Protein AF-A0A183TXK8-F1 (afdb_monomer)

pLDDT: mean 75.06, std 20.05, range [31.62, 95.12]

Mean predicted aligned error: 9.94 Å

Solvent-accessible surface area (backbone atoms only — not comparable to full-atom values): 7209 Å² total; per-residue (Å²): 139,64,76,75,71,66,72,71,46,75,47,74,80,49,96,47,34,39,37,38,39,14,52,93,83,67,96,65,74,83,73,77,83,84,71,82,88,80,89,78,81,83,72,81,77,70,94,60,89,81,83,86,74,52,72,70,56,29,47,50,51,36,50,43,42,44,67,77,69,58,51,51,71,68,59,54,33,49,53,51,3,49,52,50,25,50,54,43,48,72,78,52,75,61,65,51,75,46,72,46,58,36,99,51,61,45,14,52,22,34,51,44,16,62,76,69,104

Organism: Toxocara canis (NCBI:txid6265)

Nearest PDB structures (foldseek):
  4cbt-assembly3_C  TM=5.157E-01  e=6.588E+00  Homo sapiens
  6fyz-assembly1_A  TM=5.112E-01  e=7.455E+00  Homo sapiens
  6fyz-assembly3_C  TM=5.071E-01  e=7.008E+00  Homo sapiens
  3znr-assembly3_C  TM=5.289E-01  e=9.544E+00  Homo sapiens
  4cby-assembly2_B  TM=5.071E-01  e=7.930E+00  Homo sapiens

Structure (mmCIF, N/CA/C/O backbone):
data_AF-A0A183TXK8-F1
#
_entry.id   AF-A0A183TXK8-F1
#
loop_
_atom_site.group_PDB
_atom_site.id
_atom_site.type_symbol
_atom_site.label_atom_id
_atom_site.label_alt_id
_atom_site.label_comp_id
_atom_site.label_asym_id
_atom_site.label_entity_id
_atom_site.label_seq_id
_atom_site.pdbx_PDB_ins_code
_atom_site.Cartn_x
_atom_site.Cartn_y
_atom_site.Cartn_z
_atom_site.occupancy
_atom_site.B_iso_or_equiv
_atom_site.auth_seq_id
_atom_site.auth_comp_id
_atom_site.auth_asym_id
_atom_site.auth_atom_id
_atom_site.pdbx_PDB_model_num
ATOM 1 N N . MET A 1 1 ? 3.850 -2.386 -13.648 1.00 47.69 1 MET A N 1
ATOM 2 C CA . MET A 1 1 ? 4.198 -2.713 -12.252 1.00 47.69 1 MET A CA 1
ATOM 3 C C . MET A 1 1 ? 4.595 -1.398 -11.601 1.00 47.69 1 MET A C 1
ATOM 5 O O . MET A 1 1 ? 5.704 -0.953 -11.838 1.00 47.69 1 MET A O 1
ATOM 9 N N . HIS A 1 2 ? 3.672 -0.711 -10.930 1.00 57.59 2 HIS A N 1
ATOM 10 C CA . HIS A 1 2 ? 3.946 0.587 -10.298 1.00 57.59 2 HIS A CA 1
ATOM 11 C C . HIS A 1 2 ? 3.569 0.459 -8.826 1.00 57.59 2 HIS A C 1
ATOM 13 O O . HIS A 1 2 ? 2.453 0.019 -8.540 1.00 57.59 2 HIS A O 1
ATOM 19 N N . VAL A 1 3 ? 4.515 0.721 -7.930 1.00 58.12 3 VAL A N 1
ATOM 20 C CA . VAL A 1 3 ? 4.402 0.503 -6.481 1.00 58.12 3 VAL A CA 1
ATOM 21 C C . VAL A 1 3 ? 4.208 1.842 -5.764 1.00 58.12 3 VAL A C 1
ATOM 23 O O . VAL A 1 3 ? 3.392 1.922 -4.854 1.00 58.12 3 VAL A O 1
ATOM 26 N N . LEU A 1 4 ? 4.824 2.936 -6.227 1.00 55.72 4 LEU A N 1
ATOM 27 C CA . LEU A 1 4 ? 4.772 4.234 -5.539 1.00 55.72 4 LEU A CA 1
ATOM 28 C C . LEU A 1 4 ? 3.548 5.123 -5.836 1.00 55.72 4 LEU A C 1
ATOM 30 O O . LEU A 1 4 ? 3.456 6.241 -5.332 1.00 55.72 4 LEU A O 1
ATOM 34 N N . GLY A 1 5 ? 2.582 4.676 -6.638 1.00 49.72 5 GLY A N 1
ATOM 35 C CA . GLY A 1 5 ? 1.607 5.593 -7.250 1.00 49.72 5 GLY A CA 1
ATOM 36 C C . GLY A 1 5 ? 0.197 5.654 -6.661 1.00 49.72 5 GLY A C 1
ATOM 37 O O . GLY A 1 5 ? -0.631 6.389 -7.203 1.00 49.72 5 GLY A O 1
ATOM 38 N N . ARG A 1 6 ? -0.164 4.853 -5.652 1.00 55.28 6 ARG A N 1
ATOM 39 C CA . ARG A 1 6 ? -1.582 4.695 -5.277 1.00 55.28 6 ARG A CA 1
ATOM 40 C C . ARG A 1 6 ? -1.772 4.601 -3.764 1.00 55.28 6 ARG A C 1
ATOM 42 O O . ARG A 1 6 ? -1.332 3.653 -3.130 1.00 55.28 6 ARG A O 1
ATOM 49 N N . VAL A 1 7 ? -2.468 5.595 -3.219 1.00 54.22 7 VAL A N 1
ATOM 50 C CA . VAL A 1 7 ? -2.754 5.778 -1.789 1.00 54.22 7 VAL A CA 1
ATOM 51 C C . VAL A 1 7 ? -3.620 4.636 -1.242 1.00 54.22 7 VAL A C 1
ATOM 53 O O . VAL A 1 7 ? -4.707 4.377 -1.758 1.00 54.22 7 VAL A O 1
ATOM 56 N N . LEU A 1 8 ? -3.165 3.995 -0.164 1.00 60.41 8 LEU A N 1
ATOM 57 C CA . LEU A 1 8 ? -4.032 3.241 0.743 1.00 60.41 8 LEU A CA 1
ATOM 58 C C . LEU A 1 8 ? -4.894 4.238 1.517 1.00 60.41 8 LEU A C 1
ATOM 60 O O . LEU A 1 8 ? -4.371 5.100 2.223 1.00 60.41 8 LEU A O 1
ATOM 64 N N . THR A 1 9 ? -6.213 4.158 1.366 1.00 65.69 9 THR A N 1
ATOM 65 C CA . THR A 1 9 ? -7.137 5.030 2.098 1.00 65.69 9 THR A CA 1
ATOM 66 C C . THR A 1 9 ? -7.662 4.303 3.328 1.00 65.69 9 THR A C 1
ATOM 68 O O . THR A 1 9 ? -8.069 3.146 3.257 1.00 65.69 9 THR A O 1
ATOM 71 N N . ALA A 1 10 ? -7.648 4.976 4.477 1.00 68.88 10 ALA A N 1
ATOM 72 C CA . ALA A 1 10 ? -8.192 4.452 5.723 1.00 68.88 10 ALA A CA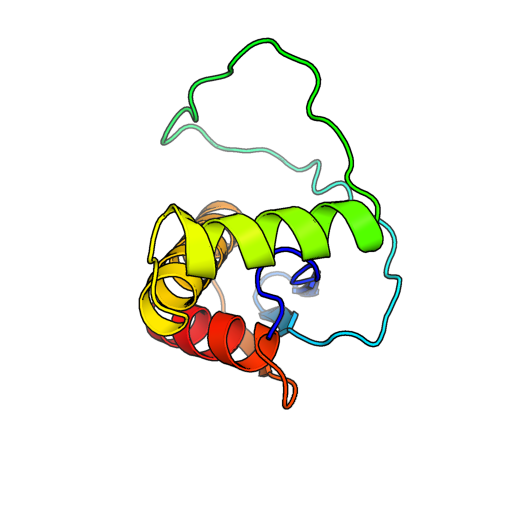 1
ATOM 73 C C . ALA A 1 10 ? -9.446 5.243 6.110 1.00 68.88 10 ALA A C 1
ATOM 75 O O . ALA A 1 10 ? -9.438 6.474 6.089 1.00 68.88 10 ALA A O 1
ATOM 76 N N . SER A 1 11 ? -10.523 4.548 6.478 1.00 71.06 11 SER A N 1
ATOM 77 C CA . SER A 1 11 ? -11.757 5.167 6.965 1.00 71.06 11 SER A CA 1
ATOM 78 C C . SER A 1 11 ? -12.256 4.459 8.222 1.00 71.06 11 SER A C 1
ATOM 80 O O . SER A 1 11 ? -12.465 3.243 8.231 1.00 71.06 11 SER A O 1
ATOM 82 N N . ALA A 1 12 ? -12.426 5.214 9.310 1.00 73.62 12 ALA A N 1
ATOM 83 C CA . ALA A 1 12 ? -12.991 4.699 10.551 1.00 73.62 12 ALA A CA 1
ATOM 84 C C . ALA A 1 12 ? -14.517 4.590 10.417 1.00 73.62 12 ALA A C 1
ATOM 86 O O . ALA A 1 12 ? -15.204 5.591 10.233 1.00 73.62 12 ALA A O 1
ATOM 87 N N . VAL A 1 13 ? -15.054 3.373 10.532 1.00 73.50 13 VAL A N 1
ATOM 88 C CA . VAL A 1 13 ? -16.506 3.116 10.492 1.00 73.50 13 VAL A CA 1
ATOM 89 C C . VAL A 1 13 ? -17.135 3.394 11.859 1.00 73.50 13 VAL A C 1
ATOM 91 O O . VAL A 1 13 ? -18.261 3.871 11.944 1.00 73.50 13 VAL A O 1
ATOM 94 N N . ASN A 1 14 ? -16.412 3.090 12.941 1.00 77.44 14 ASN A N 1
ATOM 95 C CA . ASN A 1 14 ? -16.739 3.479 14.314 1.00 77.44 14 ASN A CA 1
ATOM 96 C C . ASN A 1 14 ? -15.490 3.373 15.211 1.00 77.44 14 ASN A C 1
ATOM 98 O O . ASN A 1 14 ? -14.424 2.968 14.750 1.00 77.44 14 ASN A O 1
ATOM 102 N N . SER A 1 15 ? -15.633 3.653 16.512 1.00 70.31 15 SER A N 1
ATOM 103 C CA . SER A 1 15 ? -14.535 3.626 17.497 1.00 70.31 15 SER A CA 1
ATOM 104 C C . SER A 1 15 ? -13.824 2.273 17.669 1.00 70.31 15 SER A C 1
ATOM 106 O O . SER A 1 15 ? -12.849 2.200 18.406 1.00 70.31 15 SER A O 1
ATOM 108 N N . LYS A 1 16 ? -14.316 1.195 17.049 1.00 75.94 16 LYS A N 1
ATOM 109 C CA . LYS A 1 16 ? -13.760 -0.164 17.114 1.00 75.94 16 LYS A CA 1
ATOM 110 C C . LYS A 1 16 ? -13.557 -0.812 15.741 1.00 75.94 16 LYS A C 1
ATOM 112 O O . LYS A 1 16 ? -13.149 -1.970 15.703 1.00 75.94 16 LYS A O 1
ATOM 117 N N . ARG A 1 17 ? -13.857 -0.127 14.630 1.00 81.44 17 ARG A N 1
ATOM 118 C CA . ARG A 1 17 ? -13.760 -0.709 13.285 1.00 81.44 17 ARG A CA 1
ATOM 119 C C . ARG A 1 17 ? -13.139 0.263 12.288 1.00 81.44 17 ARG A C 1
ATOM 121 O O . ARG A 1 17 ? -13.745 1.289 11.975 1.00 81.44 17 ARG A O 1
ATOM 128 N N . LEU A 1 18 ? -11.981 -0.111 11.754 1.00 83.19 18 LEU A N 1
ATOM 129 C CA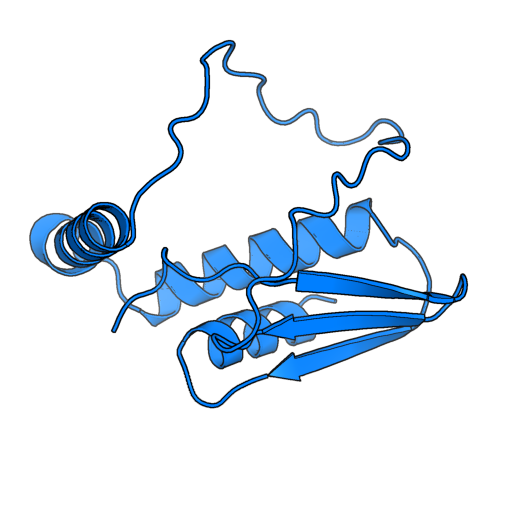 . LEU A 1 18 ? -11.272 0.602 10.691 1.00 83.19 18 LEU A CA 1
ATOM 130 C C . LEU A 1 18 ? -11.371 -0.181 9.377 1.00 83.19 18 LEU A C 1
ATOM 132 O O . LEU A 1 18 ? -11.274 -1.407 9.386 1.00 83.19 18 LEU A O 1
ATOM 136 N N . VAL A 1 19 ? -11.558 0.511 8.254 1.00 82.81 19 VAL A N 1
ATOM 137 C CA . VAL A 1 19 ? -11.490 -0.075 6.908 1.00 82.81 19 VAL A CA 1
ATOM 138 C C . VAL A 1 19 ? -10.295 0.517 6.170 1.00 82.81 19 VAL A C 1
ATOM 140 O O . VAL A 1 19 ? -10.201 1.736 6.041 1.00 82.81 19 VAL A O 1
ATOM 143 N N . LEU A 1 20 ? -9.401 -0.345 5.688 1.00 81.62 20 LEU A N 1
ATOM 144 C CA . LEU A 1 20 ? -8.247 0.007 4.865 1.00 81.62 20 LEU A CA 1
ATOM 145 C C . LEU A 1 20 ? -8.519 -0.427 3.418 1.00 81.62 20 LEU A C 1
ATOM 147 O O . LEU A 1 20 ? -8.606 -1.620 3.132 1.00 81.62 20 LEU A O 1
ATOM 151 N N . CYS A 1 21 ? -8.672 0.528 2.507 1.00 75.12 21 CYS A N 1
ATOM 152 C CA . CYS A 1 21 ? -8.936 0.286 1.093 1.00 75.12 21 CYS A CA 1
ATOM 153 C C . CYS A 1 21 ? -7.646 0.399 0.276 1.00 75.12 21 CYS A C 1
ATOM 155 O O . CYS A 1 21 ? -7.044 1.469 0.176 1.00 75.12 21 CYS A O 1
ATOM 157 N N . ALA A 1 22 ? -7.260 -0.705 -0.361 1.00 66.75 22 ALA A N 1
ATOM 158 C CA . ALA A 1 22 ? -6.048 -0.829 -1.160 1.00 66.75 22 ALA A CA 1
ATOM 159 C C . ALA A 1 22 ? -6.387 -0.986 -2.657 1.00 66.75 22 ALA A C 1
ATOM 161 O O . ALA A 1 22 ? -6.122 -2.014 -3.284 1.00 66.75 22 ALA A O 1
ATOM 162 N N . GLY A 1 23 ? -7.052 0.022 -3.237 1.00 55.25 23 GLY A N 1
ATOM 163 C CA . GLY A 1 23 ? -7.576 -0.030 -4.607 1.00 55.25 23 GLY A CA 1
ATOM 164 C C . GLY A 1 23 ? -7.434 1.288 -5.373 1.00 55.25 23 GLY A C 1
ATOM 165 O O . GLY A 1 23 ? -7.617 2.366 -4.823 1.00 55.25 23 GLY A O 1
ATOM 166 N N . GLY A 1 24 ? -7.137 1.201 -6.675 1.00 46.97 24 GLY A N 1
ATOM 167 C CA . GLY A 1 24 ? -6.819 2.346 -7.544 1.00 46.97 24 GLY A CA 1
ATOM 168 C C . GLY A 1 24 ? -8.010 3.087 -8.169 1.00 46.97 24 GLY A C 1
ATOM 169 O O . GLY A 1 24 ? -7.852 3.627 -9.258 1.00 46.97 24 GLY A O 1
ATOM 170 N N . GLY A 1 25 ? -9.194 3.065 -7.549 1.00 40.91 25 GLY A N 1
ATOM 171 C CA . GLY A 1 25 ? -10.446 3.513 -8.184 1.00 40.91 25 GLY A CA 1
ATOM 172 C C . GLY A 1 25 ? -11.142 4.726 -7.566 1.00 40.91 25 GLY A C 1
ATOM 173 O O . GLY A 1 25 ? -12.147 5.168 -8.112 1.00 40.91 25 GLY A O 1
ATOM 174 N N . LEU A 1 26 ? -10.655 5.276 -6.452 1.00 39.66 26 LEU A N 1
ATOM 175 C CA . LEU A 1 26 ? -11.339 6.377 -5.776 1.00 39.66 26 LEU A CA 1
ATOM 176 C C . LEU A 1 26 ? -10.340 7.486 -5.439 1.00 39.66 26 LEU A C 1
ATOM 178 O O . LEU A 1 26 ? -9.552 7.359 -4.501 1.00 39.66 26 LEU A O 1
ATOM 182 N N . GLN A 1 27 ? -10.394 8.583 -6.206 1.00 38.62 27 GLN A N 1
ATOM 183 C CA . GLN A 1 27 ? -9.951 9.903 -5.748 1.00 38.62 27 GLN A CA 1
ATOM 184 C C . GLN A 1 27 ? -10.750 10.229 -4.486 1.00 38.62 27 GLN A C 1
ATOM 186 O O . GLN A 1 27 ? -11.818 10.830 -4.539 1.00 38.62 27 GLN A O 1
ATOM 191 N N . THR A 1 28 ? -10.268 9.765 -3.342 1.00 37.44 28 THR A N 1
ATOM 192 C CA . THR A 1 28 ? -10.838 10.143 -2.058 1.00 37.44 28 THR A CA 1
ATOM 193 C C . THR A 1 28 ? -9.929 11.231 -1.545 1.00 37.44 28 THR A C 1
ATOM 195 O O . THR A 1 28 ? -8.724 11.013 -1.409 1.00 37.44 28 THR A O 1
ATOM 198 N N . GLN A 1 29 ? -10.508 12.420 -1.376 1.00 31.62 29 GLN A N 1
ATOM 199 C CA . GLN A 1 29 ? -9.867 13.579 -0.775 1.00 31.62 29 GLN A CA 1
ATOM 200 C C . GLN A 1 29 ? -8.971 13.122 0.369 1.00 31.62 29 GLN A C 1
ATOM 202 O O . GLN A 1 29 ? -9.385 12.303 1.189 1.00 31.62 29 GLN A O 1
ATOM 207 N N . CYS A 1 30 ? -7.750 13.647 0.382 1.00 33.50 30 CYS A N 1
ATOM 208 C CA . CYS A 1 30 ? -6.861 13.639 1.526 1.00 33.50 30 CYS A CA 1
ATOM 209 C C . CYS A 1 30 ? -7.683 13.884 2.798 1.00 33.50 30 CYS A C 1
ATOM 211 O O . CYS A 1 30 ? -8.026 15.016 3.130 1.00 33.50 30 CYS A O 1
ATOM 213 N N . ALA A 1 31 ? -8.035 12.811 3.507 1.00 34.66 31 ALA A N 1
ATOM 214 C CA . ALA A 1 31 ? -8.458 12.936 4.878 1.00 34.66 31 ALA A CA 1
ATOM 215 C C . ALA A 1 31 ? -7.191 13.370 5.602 1.00 34.66 31 ALA A C 1
ATOM 217 O O . ALA A 1 31 ? -6.316 12.557 5.893 1.00 34.66 31 ALA A O 1
ATOM 218 N N . SER A 1 32 ? -7.049 14.679 5.801 1.00 35.16 32 SER A N 1
ATOM 219 C CA . SER A 1 32 ? -6.140 15.222 6.793 1.00 35.16 32 SER A CA 1
ATOM 220 C C . SER A 1 32 ? -6.503 14.540 8.105 1.00 35.16 32 SER A C 1
ATOM 222 O O . SER A 1 32 ? -7.464 14.933 8.764 1.00 35.16 32 SER A O 1
ATOM 224 N N . PHE A 1 33 ? -5.776 13.479 8.457 1.00 36.88 33 PHE A N 1
ATOM 225 C CA . PHE A 1 33 ? -5.891 12.805 9.744 1.00 36.88 33 PHE A CA 1
ATOM 226 C C . PHE A 1 33 ? -5.227 13.714 10.785 1.00 36.88 33 PHE A C 1
ATOM 228 O O . PHE A 1 33 ? -4.142 13.468 11.299 1.00 36.88 33 PHE A O 1
ATOM 235 N N . SER A 1 34 ? -5.867 14.858 11.022 1.00 37.16 34 SER A N 1
ATOM 236 C CA . SER A 1 34 ? -5.542 15.776 12.099 1.00 37.16 34 SER A CA 1
ATOM 237 C C . SER A 1 34 ? -6.308 15.314 13.330 1.00 37.16 34 SER A C 1
ATOM 239 O O . SER A 1 34 ? -7.355 15.852 13.677 1.00 37.16 34 SER A O 1
ATOM 241 N N . SER A 1 35 ? -5.820 14.260 13.975 1.00 35.75 35 SER A N 1
ATOM 242 C CA . SER A 1 35 ? -6.219 13.970 15.348 1.00 35.75 35 SER A CA 1
ATOM 243 C C . SER A 1 35 ? -5.102 13.235 16.080 1.00 35.75 35 SER A C 1
ATOM 245 O O . SER A 1 35 ? -5.020 12.014 16.052 1.00 35.75 35 SER A O 1
ATOM 247 N N . ALA A 1 36 ? -4.269 14.046 16.737 1.00 38.66 36 ALA A N 1
ATOM 248 C CA . ALA A 1 36 ? -3.506 13.738 17.943 1.00 38.66 36 ALA A CA 1
ATOM 249 C C . ALA A 1 36 ? -2.631 12.471 17.912 1.00 38.66 36 ALA A C 1
ATOM 251 O O . ALA A 1 36 ? -3.033 11.417 18.391 1.00 38.66 36 ALA A O 1
ATOM 252 N N . PHE A 1 37 ? -1.381 12.626 17.466 1.00 42.19 37 PHE A N 1
ATOM 253 C CA . PHE A 1 37 ? -0.295 11.684 17.751 1.00 42.19 37 PHE A CA 1
ATOM 254 C C . PHE A 1 37 ? 0.057 11.716 19.254 1.00 42.19 37 PHE A C 1
ATOM 256 O O . PHE A 1 37 ? 0.568 12.739 19.723 1.00 42.19 37 PHE A O 1
ATOM 263 N N . PRO A 1 38 ? -0.148 10.641 20.040 1.00 41.31 38 PRO A N 1
ATOM 264 C CA . PRO A 1 38 ? 0.370 10.549 21.396 1.00 41.31 38 PRO A CA 1
ATOM 265 C C . PRO A 1 38 ? 1.770 9.917 21.342 1.00 41.31 38 PRO A C 1
ATOM 267 O O . PRO A 1 38 ? 1.921 8.712 21.192 1.00 41.31 38 PRO A O 1
ATOM 270 N N . ASN A 1 39 ? 2.793 10.770 21.434 1.00 45.03 39 ASN A N 1
ATOM 271 C CA . ASN A 1 39 ? 4.157 10.512 21.917 1.00 45.03 39 ASN A CA 1
ATOM 272 C C . ASN A 1 39 ? 4.704 9.064 21.863 1.00 45.03 39 ASN A C 1
ATOM 274 O O . ASN A 1 39 ? 4.951 8.523 22.933 1.00 45.03 39 ASN A O 1
ATOM 278 N N . HIS A 1 40 ? 5.024 8.480 20.699 1.00 45.97 40 HIS A N 1
ATOM 279 C CA . HIS A 1 40 ? 6.154 7.532 20.555 1.00 45.97 40 HIS A CA 1
ATOM 280 C C . HIS A 1 40 ? 6.576 7.353 19.080 1.00 45.97 40 HIS A C 1
ATOM 282 O O . HIS A 1 40 ? 5.738 7.347 18.188 1.00 45.97 40 HIS A O 1
ATOM 288 N N . CYS A 1 41 ? 7.897 7.265 18.861 1.00 36.97 41 CYS A N 1
ATOM 289 C CA . CYS A 1 41 ? 8.638 7.315 17.586 1.00 36.97 41 CYS A CA 1
ATOM 290 C C . CYS A 1 41 ? 8.486 8.624 16.783 1.00 36.97 41 CYS A C 1
ATOM 292 O O . CYS A 1 41 ? 7.725 8.743 15.829 1.00 36.97 41 CYS A O 1
ATOM 294 N N . ARG A 1 42 ? 9.291 9.624 17.164 1.00 42.22 42 ARG A N 1
ATOM 295 C CA . ARG A 1 42 ? 9.502 10.866 16.411 1.00 42.22 42 ARG A CA 1
ATOM 296 C C . ARG A 1 42 ? 10.138 10.512 15.057 1.00 42.22 42 ARG A C 1
ATOM 298 O O . ARG A 1 42 ? 11.345 10.296 15.001 1.00 42.22 42 ARG A O 1
ATOM 305 N N . MET A 1 43 ? 9.346 10.433 13.983 1.00 49.47 43 MET A N 1
ATOM 306 C CA . MET A 1 43 ? 9.893 10.464 12.622 1.00 49.47 43 MET A CA 1
ATOM 307 C C . MET A 1 43 ? 10.779 11.708 12.525 1.00 49.47 43 MET A C 1
ATOM 309 O O . MET A 1 43 ? 10.344 12.797 12.908 1.00 49.47 43 MET A O 1
ATOM 313 N N . SER A 1 44 ? 12.031 11.545 12.094 1.00 47.81 44 SER A N 1
ATOM 314 C CA . SER A 1 44 ? 12.957 12.658 11.900 1.00 47.81 44 SER A CA 1
ATOM 315 C C . SER A 1 44 ? 12.282 13.698 11.014 1.00 47.81 44 SER A C 1
ATOM 317 O O . SER A 1 44 ? 12.080 13.472 9.823 1.00 47.81 44 SER A O 1
ATOM 319 N N . SER A 1 45 ? 11.887 14.823 11.607 1.00 50.97 45 SER A N 1
ATOM 320 C CA . SER A 1 45 ? 11.295 15.950 10.901 1.00 50.97 45 SER A CA 1
ATOM 321 C C . SER A 1 45 ? 12.396 16.619 10.086 1.00 50.97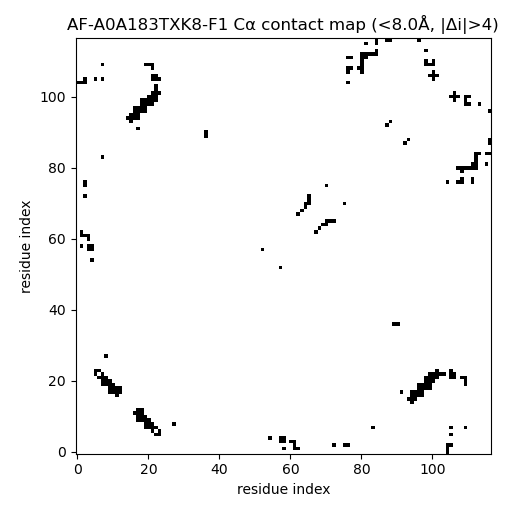 45 SER A C 1
ATOM 323 O O . SER A 1 45 ? 12.986 17.611 10.518 1.00 50.97 45 SER A O 1
ATOM 325 N N . ALA A 1 46 ? 12.727 16.045 8.931 1.00 55.88 46 ALA A N 1
ATOM 326 C CA . ALA A 1 46 ? 13.448 16.771 7.905 1.00 55.88 46 ALA A CA 1
ATOM 327 C C . ALA A 1 46 ? 12.573 17.980 7.543 1.00 55.88 46 ALA A C 1
ATOM 329 O O . ALA A 1 46 ? 11.467 17.830 7.030 1.00 55.88 46 ALA A O 1
ATOM 330 N N . SER A 1 47 ? 13.040 19.175 7.901 1.00 56.59 47 SER A N 1
ATOM 331 C CA . SER A 1 47 ? 12.349 20.463 7.756 1.00 56.59 47 SER A CA 1
ATOM 332 C C . SER A 1 47 ? 12.306 20.936 6.290 1.00 56.59 47 SER A C 1
ATOM 334 O O . SER A 1 47 ? 12.626 22.086 5.989 1.00 56.59 47 SER A O 1
ATOM 336 N N . GLY A 1 48 ? 11.965 20.043 5.363 1.00 65.81 48 GLY A N 1
ATOM 337 C CA . GLY A 1 48 ? 11.792 20.329 3.943 1.00 65.81 48 GLY A CA 1
ATOM 338 C C . GLY A 1 48 ? 10.338 20.124 3.526 1.00 65.81 48 GLY A C 1
ATOM 339 O O . GLY A 1 48 ? 9.682 19.191 3.982 1.00 65.81 48 GLY A O 1
ATOM 340 N N . SER A 1 49 ? 9.828 20.996 2.655 1.00 83.75 49 SER A N 1
ATOM 341 C CA . SER A 1 49 ? 8.543 20.772 1.985 1.00 83.75 49 SER A CA 1
ATOM 342 C C . SER A 1 49 ? 8.598 19.461 1.191 1.00 83.75 49 SER A C 1
ATOM 344 O O . SER A 1 49 ? 9.530 19.254 0.412 1.00 83.75 49 SER A O 1
ATOM 346 N N . VAL A 1 50 ? 7.621 18.574 1.385 1.00 84.94 50 VAL A N 1
ATOM 347 C CA . VAL A 1 50 ? 7.519 17.320 0.625 1.00 84.94 50 VAL A CA 1
ATOM 348 C C . VAL A 1 50 ? 6.925 17.617 -0.755 1.00 84.94 50 VAL A C 1
ATOM 350 O O . VAL A 1 50 ? 5.880 18.260 -0.863 1.00 84.94 50 VAL A O 1
ATOM 353 N N . LYS A 1 51 ? 7.582 17.146 -1.823 1.00 87.38 51 LYS A N 1
ATOM 354 C CA . LYS A 1 51 ? 7.084 17.281 -3.201 1.00 87.38 51 LYS A CA 1
ATOM 355 C C . LYS A 1 51 ? 5.920 16.311 -3.437 1.00 87.38 51 LYS A C 1
ATOM 357 O O . LYS A 1 51 ? 6.086 15.105 -3.285 1.00 87.38 51 LYS A O 1
ATOM 362 N N . TYR A 1 52 ? 4.774 16.830 -3.878 1.00 86.62 52 TYR A N 1
ATOM 363 C CA . TYR A 1 52 ? 3.689 16.007 -4.419 1.00 86.62 52 TYR A CA 1
ATOM 364 C C . TYR A 1 52 ? 4.027 15.584 -5.848 1.00 86.62 52 TYR A C 1
ATOM 366 O O . TYR A 1 52 ? 4.334 16.430 -6.689 1.00 86.62 52 TYR A O 1
ATOM 374 N N . LEU A 1 53 ? 3.985 14.280 -6.105 1.00 85.31 53 LEU A N 1
ATOM 375 C CA . LEU A 1 53 ? 4.344 13.697 -7.393 1.00 85.31 53 LEU A CA 1
ATOM 376 C C . LEU A 1 53 ? 3.115 13.560 -8.288 1.00 85.31 53 LEU A C 1
ATOM 378 O O . LEU A 1 53 ? 2.043 13.149 -7.836 1.00 85.31 53 LEU A O 1
ATOM 382 N N . ARG A 1 54 ? 3.281 13.862 -9.575 1.00 87.88 54 ARG A N 1
ATOM 383 C CA . ARG A 1 54 ? 2.314 13.464 -10.600 1.00 87.88 54 ARG A CA 1
ATOM 384 C C . ARG A 1 54 ? 2.464 11.979 -10.939 1.00 87.88 54 ARG A C 1
ATOM 386 O O . ARG A 1 54 ? 3.458 11.339 -10.604 1.00 87.88 54 ARG A O 1
ATOM 393 N N . GLN A 1 55 ? 1.471 11.429 -11.633 1.00 83.00 55 GLN A N 1
ATOM 394 C CA . GLN A 1 55 ? 1.456 10.013 -12.001 1.00 83.00 55 GLN A CA 1
ATOM 395 C C . GLN A 1 55 ? 2.653 9.616 -12.882 1.00 83.00 55 GLN A C 1
ATOM 397 O O . GLN A 1 55 ? 3.240 8.565 -12.653 1.00 83.00 55 GLN A O 1
ATOM 402 N N . ASP A 1 56 ? 3.023 10.451 -13.855 1.00 88.56 56 ASP A N 1
ATOM 403 C CA . ASP A 1 56 ? 4.205 10.267 -14.708 1.00 88.56 56 ASP A CA 1
ATOM 404 C C . ASP A 1 56 ? 5.499 10.233 -13.886 1.00 88.56 56 ASP A C 1
ATOM 406 O O . ASP A 1 56 ? 6.342 9.364 -14.093 1.00 88.56 56 ASP A O 1
ATOM 410 N N . GLU A 1 57 ? 5.623 11.130 -12.905 1.00 89.88 57 GLU A N 1
ATOM 411 C CA . GLU A 1 57 ? 6.796 11.211 -12.031 1.00 89.88 57 GLU A CA 1
ATOM 412 C C . GLU A 1 57 ? 6.908 9.990 -11.107 1.00 89.88 57 GLU A C 1
ATOM 414 O O . GLU A 1 57 ? 7.988 9.421 -10.973 1.00 89.88 57 GLU A O 1
ATOM 419 N N . ALA A 1 58 ? 5.800 9.548 -10.503 1.00 89.56 58 ALA A N 1
ATOM 420 C CA . ALA A 1 58 ? 5.784 8.350 -9.660 1.00 89.56 58 ALA A CA 1
ATOM 421 C C . ALA A 1 58 ? 6.130 7.081 -10.460 1.00 89.56 58 ALA A C 1
ATOM 423 O O . ALA A 1 58 ? 6.876 6.229 -9.984 1.00 89.56 58 ALA A O 1
ATOM 424 N N . ILE A 1 59 ? 5.635 6.985 -11.699 1.00 88.62 59 ILE A N 1
ATOM 425 C CA . ILE A 1 59 ? 5.968 5.895 -12.621 1.00 88.62 59 ILE A CA 1
ATOM 426 C C . ILE A 1 59 ? 7.463 5.890 -12.958 1.00 88.62 59 ILE A C 1
ATOM 428 O O . ILE A 1 59 ? 8.067 4.818 -12.979 1.00 88.62 59 ILE A O 1
ATOM 432 N N . ALA A 1 60 ? 8.051 7.058 -13.227 1.00 91.62 60 ALA A N 1
ATOM 433 C CA . ALA A 1 60 ? 9.474 7.169 -13.538 1.00 91.62 60 ALA A CA 1
ATOM 434 C C . ALA A 1 60 ? 10.345 6.718 -12.355 1.00 91.62 60 ALA A C 1
ATOM 436 O O . ALA A 1 60 ? 11.269 5.933 -12.545 1.00 91.62 60 ALA A O 1
ATOM 437 N N . ILE A 1 61 ? 9.989 7.128 -11.134 1.00 91.69 61 ILE A N 1
ATOM 438 C CA . ILE A 1 61 ? 10.688 6.709 -9.910 1.00 91.69 61 ILE A CA 1
ATOM 439 C C . ILE A 1 61 ? 10.582 5.194 -9.705 1.00 91.69 61 ILE A C 1
ATOM 441 O O . ILE A 1 61 ? 11.581 4.546 -9.410 1.00 91.69 61 ILE A O 1
ATOM 445 N N . ASP A 1 62 ? 9.399 4.601 -9.903 1.00 90.06 62 ASP A N 1
ATOM 446 C CA . ASP A 1 62 ? 9.244 3.141 -9.838 1.00 90.06 62 ASP A CA 1
ATOM 447 C C . ASP A 1 62 ? 10.181 2.427 -10.827 1.00 90.06 62 ASP A C 1
ATOM 449 O O . ASP A 1 62 ? 10.807 1.426 -10.484 1.00 90.06 62 ASP A O 1
ATOM 453 N N . GLN A 1 63 ? 10.294 2.933 -12.060 1.00 91.25 63 GLN A N 1
ATOM 454 C CA . GLN A 1 63 ? 11.187 2.351 -13.065 1.00 91.25 63 GLN A CA 1
ATOM 455 C C . GLN A 1 63 ? 12.659 2.458 -12.657 1.00 91.25 63 GLN A C 1
ATOM 457 O O . GLN A 1 63 ? 13.406 1.501 -12.850 1.00 91.25 63 GLN A O 1
ATOM 462 N N . GLU A 1 64 ? 13.074 3.583 -12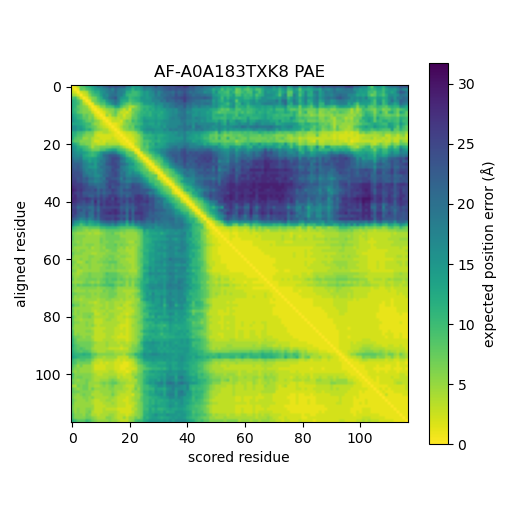.084 1.00 94.56 64 GLU A N 1
ATOM 463 C CA . GLU A 1 64 ? 14.434 3.781 -11.576 1.00 94.56 64 GLU A CA 1
ATOM 464 C C . GLU A 1 64 ? 14.751 2.797 -10.436 1.00 94.56 64 GLU A C 1
ATOM 466 O O . GLU A 1 64 ? 15.783 2.125 -10.457 1.00 94.56 64 GLU A O 1
ATOM 471 N N . LEU A 1 65 ? 13.821 2.617 -9.490 1.00 92.31 65 LEU A N 1
ATOM 472 C CA . LEU A 1 65 ? 13.974 1.682 -8.370 1.00 92.31 65 LEU A CA 1
ATOM 473 C C . LEU A 1 65 ? 14.147 0.227 -8.823 1.00 92.31 65 LEU A C 1
ATOM 475 O O . LEU A 1 65 ? 14.959 -0.499 -8.245 1.00 92.31 65 LEU A O 1
ATOM 479 N N . PHE A 1 66 ? 13.410 -0.200 -9.850 1.00 90.94 66 PHE A N 1
ATOM 480 C CA . PHE A 1 66 ? 13.507 -1.566 -10.371 1.00 90.94 66 PHE A CA 1
ATOM 481 C C . PHE A 1 66 ? 14.726 -1.785 -11.267 1.00 90.94 66 PHE A C 1
ATOM 483 O O . PHE A 1 66 ? 15.325 -2.858 -11.221 1.00 90.94 66 PHE A O 1
ATOM 490 N N . ASN A 1 67 ? 15.088 -0.800 -12.092 1.00 92.50 67 ASN A N 1
ATOM 491 C CA . ASN A 1 67 ? 16.116 -0.982 -13.116 1.00 92.50 67 ASN A CA 1
ATOM 492 C C . ASN A 1 67 ? 17.509 -0.567 -12.635 1.00 92.50 67 ASN A C 1
ATOM 494 O O . ASN A 1 67 ? 18.457 -1.331 -12.793 1.00 92.50 67 ASN A O 1
ATOM 498 N N . GLU A 1 68 ? 17.644 0.632 -12.067 1.00 95.12 68 GLU A N 1
ATOM 499 C CA . GLU A 1 6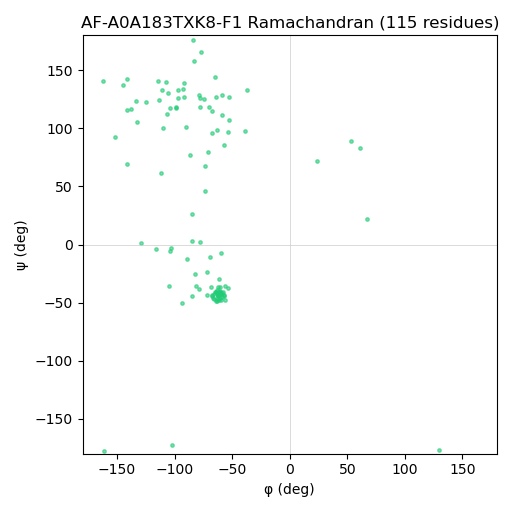8 ? 18.945 1.183 -11.670 1.00 95.12 68 GLU A CA 1
ATOM 500 C C . GLU A 1 68 ? 19.354 0.697 -10.281 1.00 95.12 68 GLU A C 1
ATOM 502 O O . GLU A 1 68 ? 20.490 0.269 -10.077 1.00 95.12 68 GLU A O 1
ATOM 507 N N . TYR A 1 69 ? 18.413 0.712 -9.335 1.00 93.56 69 TYR A N 1
ATOM 508 C CA . TYR A 1 69 ? 18.665 0.285 -7.956 1.00 93.56 69 TYR A CA 1
ATOM 509 C C . TYR A 1 69 ? 18.416 -1.211 -7.717 1.00 93.56 69 TYR A C 1
ATOM 511 O O . TYR A 1 69 ? 18.839 -1.741 -6.690 1.00 93.56 69 TYR A O 1
ATOM 519 N N . GLY A 1 70 ? 17.766 -1.904 -8.659 1.00 93.50 70 GLY A N 1
ATOM 520 C CA . GLY A 1 70 ? 17.613 -3.361 -8.642 1.00 93.50 70 GLY A CA 1
ATOM 521 C C . GLY A 1 70 ? 16.736 -3.912 -7.515 1.00 93.50 70 GLY A C 1
ATOM 522 O O . GLY A 1 70 ? 16.875 -5.084 -7.162 1.00 93.50 70 GLY A O 1
ATOM 523 N N . PHE A 1 71 ? 15.852 -3.099 -6.929 1.00 93.56 71 PHE A N 1
ATOM 524 C CA . PHE A 1 71 ? 14.902 -3.593 -5.932 1.00 93.56 71 PHE A CA 1
ATOM 525 C C . PHE A 1 71 ? 13.932 -4.592 -6.564 1.00 93.56 71 PHE A C 1
ATOM 527 O O . PHE A 1 71 ? 13.513 -4.422 -7.706 1.00 93.56 71 PHE A O 1
ATOM 534 N N . SER A 1 72 ? 13.533 -5.629 -5.828 1.00 90.88 72 SER A N 1
ATOM 535 C CA . SER A 1 72 ? 12.436 -6.490 -6.273 1.00 90.88 72 SER A CA 1
ATOM 536 C C . SER A 1 72 ? 11.081 -5.883 -5.908 1.00 90.88 72 SER A C 1
ATOM 538 O O . SER A 1 72 ? 10.956 -5.079 -4.980 1.00 90.88 72 SER A O 1
ATOM 540 N N . VAL A 1 73 ? 10.034 -6.299 -6.623 1.00 87.88 73 VAL A N 1
ATOM 541 C CA . VAL A 1 73 ? 8.652 -5.924 -6.286 1.00 87.88 73 VAL A CA 1
ATOM 542 C C . VAL A 1 73 ? 8.311 -6.356 -4.860 1.00 87.88 73 VAL A C 1
ATOM 544 O O . VAL A 1 73 ? 7.768 -5.555 -4.107 1.00 87.88 73 VAL A O 1
ATOM 547 N N . ASP A 1 74 ? 8.691 -7.576 -4.475 1.00 90.31 74 ASP A N 1
ATOM 548 C CA . ASP A 1 74 ? 8.404 -8.136 -3.151 1.00 90.31 74 ASP A CA 1
ATOM 549 C C . ASP A 1 74 ? 9.043 -7.308 -2.030 1.00 90.31 74 ASP A C 1
ATOM 551 O O . ASP A 1 74 ? 8.405 -7.042 -1.018 1.00 90.31 74 ASP A O 1
ATOM 555 N N . GLN A 1 75 ? 10.279 -6.833 -2.221 1.00 93.06 75 GLN A N 1
ATOM 556 C CA . GLN A 1 75 ? 10.963 -5.990 -1.236 1.00 93.06 75 GLN A CA 1
ATOM 557 C C . GLN A 1 75 ? 10.242 -4.659 -1.023 1.00 93.06 75 GLN A C 1
ATOM 559 O O . GLN A 1 75 ? 10.014 -4.253 0.116 1.00 93.06 75 GLN A O 1
ATOM 564 N N . LEU A 1 76 ? 9.888 -3.967 -2.110 1.00 90.94 76 LEU A N 1
ATOM 565 C CA . LEU A 1 76 ? 9.206 -2.677 -2.005 1.00 90.94 76 LEU A CA 1
ATOM 566 C C . LEU A 1 76 ? 7.786 -2.834 -1.449 1.00 90.94 76 LEU A C 1
ATOM 568 O O . LEU A 1 76 ? 7.356 -1.999 -0.657 1.00 90.94 76 LEU A O 1
ATOM 572 N N . MET A 1 77 ? 7.090 -3.912 -1.812 1.00 91.44 77 MET A N 1
ATOM 573 C CA . MET A 1 77 ? 5.761 -4.245 -1.295 1.00 91.44 77 MET A CA 1
ATOM 574 C C . MET A 1 77 ? 5.794 -4.565 0.204 1.00 91.44 77 MET A C 1
ATOM 576 O O . MET A 1 77 ? 4.953 -4.066 0.952 1.00 91.44 77 MET A O 1
ATOM 580 N N . GLU A 1 78 ? 6.791 -5.326 0.667 1.00 92.12 78 GLU A N 1
ATOM 581 C CA . GLU A 1 78 ? 6.965 -5.638 2.090 1.00 92.12 78 GLU A CA 1
ATOM 582 C C . GLU A 1 78 ? 7.177 -4.355 2.910 1.00 92.12 78 GLU A C 1
ATOM 584 O O . GLU A 1 78 ? 6.521 -4.120 3.927 1.00 92.12 78 GLU A O 1
ATOM 589 N N . LEU A 1 79 ? 8.045 -3.463 2.417 1.00 89.94 79 LEU A N 1
ATOM 590 C CA . LEU A 1 79 ? 8.304 -2.167 3.047 1.00 89.94 79 LEU A CA 1
ATOM 591 C C . LEU A 1 79 ? 7.066 -1.254 3.038 1.00 89.94 79 LEU A C 1
ATOM 593 O O . LEU A 1 79 ? 6.785 -0.586 4.038 1.00 89.94 79 LEU A O 1
ATOM 597 N N . ALA A 1 80 ? 6.312 -1.225 1.936 1.00 89.38 80 ALA A N 1
ATOM 598 C CA . ALA A 1 80 ? 5.090 -0.434 1.815 1.00 89.38 80 ALA A CA 1
ATOM 599 C C . ALA A 1 80 ? 3.992 -0.931 2.771 1.00 89.38 80 ALA A C 1
ATOM 601 O O . ALA A 1 80 ? 3.401 -0.131 3.504 1.00 89.38 80 ALA A O 1
ATOM 602 N N . GLY A 1 81 ? 3.758 -2.244 2.821 1.00 90.31 81 GLY A N 1
ATOM 603 C CA . GLY A 1 81 ? 2.794 -2.863 3.726 1.00 90.31 81 GLY A CA 1
ATOM 604 C C . GLY A 1 81 ? 3.151 -2.659 5.200 1.00 90.31 81 GLY A C 1
ATOM 605 O O . GLY A 1 81 ? 2.282 -2.269 5.983 1.00 90.31 81 GLY A O 1
ATOM 606 N N . LEU A 1 82 ? 4.430 -2.806 5.568 1.00 91.75 82 LEU A N 1
ATOM 607 C CA . LEU A 1 82 ? 4.931 -2.516 6.918 1.00 91.75 82 LEU A CA 1
ATOM 608 C C . LEU A 1 82 ? 4.688 -1.060 7.327 1.00 91.75 82 LEU A C 1
ATOM 610 O O . LEU A 1 82 ? 4.218 -0.797 8.435 1.00 91.75 82 LEU A O 1
ATOM 614 N N . SER A 1 83 ? 4.972 -0.112 6.431 1.00 89.81 83 SER A N 1
ATOM 615 C CA . SER A 1 83 ? 4.713 1.312 6.673 1.00 89.81 83 SER A CA 1
ATOM 616 C C . SER A 1 83 ? 3.226 1.576 6.941 1.00 89.81 83 SER A C 1
ATOM 618 O O . SER A 1 83 ? 2.868 2.298 7.877 1.00 89.81 83 SER A O 1
ATOM 620 N N . CYS A 1 84 ? 2.341 0.925 6.183 1.00 88.25 84 CYS A N 1
ATOM 621 C CA . CYS A 1 84 ? 0.897 1.050 6.363 1.00 88.25 84 CYS A CA 1
ATOM 622 C C . CYS A 1 84 ? 0.414 0.434 7.679 1.00 88.25 84 CYS A C 1
ATOM 624 O O . CYS A 1 84 ? -0.361 1.074 8.393 1.00 88.25 84 CYS A O 1
ATOM 626 N N . ALA A 1 85 ? 0.901 -0.757 8.037 1.00 90.75 85 ALA A N 1
ATOM 627 C CA . ALA A 1 85 ? 0.575 -1.399 9.307 1.00 90.75 85 ALA A CA 1
ATOM 628 C C . ALA A 1 85 ? 1.028 -0.540 10.494 1.00 90.75 85 ALA A C 1
ATOM 630 O O . ALA A 1 85 ? 0.264 -0.325 11.435 1.00 90.75 85 ALA A O 1
ATOM 631 N N . HIS A 1 86 ? 2.228 0.044 10.413 1.00 90.06 86 HIS A N 1
ATOM 632 C CA . HIS A 1 86 ? 2.732 0.961 11.430 1.00 90.06 86 HIS A CA 1
ATOM 633 C C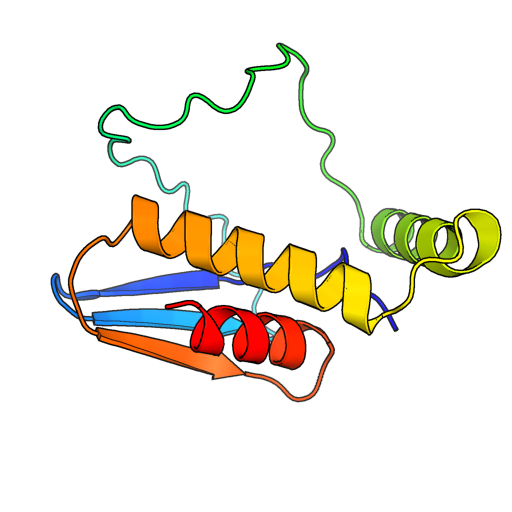 . HIS A 1 86 ? 1.842 2.205 11.576 1.00 90.06 86 HIS A C 1
ATOM 635 O O . HIS A 1 86 ? 1.439 2.552 12.688 1.00 90.06 86 HIS A O 1
ATOM 641 N N . ALA A 1 87 ? 1.476 2.850 10.465 1.00 87.50 87 ALA A N 1
ATOM 642 C CA . ALA A 1 87 ? 0.596 4.018 10.485 1.00 87.50 87 ALA A CA 1
ATOM 643 C C . ALA A 1 87 ? -0.785 3.698 11.086 1.00 87.50 87 ALA A C 1
ATOM 645 O O . ALA A 1 87 ? -1.319 4.490 11.871 1.00 87.50 87 ALA A O 1
ATOM 646 N N . VAL A 1 88 ? -1.349 2.530 10.761 1.00 87.31 88 VAL A N 1
ATOM 647 C CA . VAL A 1 88 ? -2.618 2.049 11.325 1.00 87.31 88 VAL A CA 1
ATOM 648 C C . VAL A 1 88 ? -2.481 1.746 12.816 1.00 87.31 88 VAL A C 1
ATOM 650 O O . VAL A 1 88 ? -3.318 2.206 13.585 1.00 87.31 88 VAL A O 1
ATOM 653 N N . ALA A 1 89 ? -1.430 1.050 13.251 1.00 89.06 89 ALA A N 1
ATOM 654 C CA . ALA A 1 8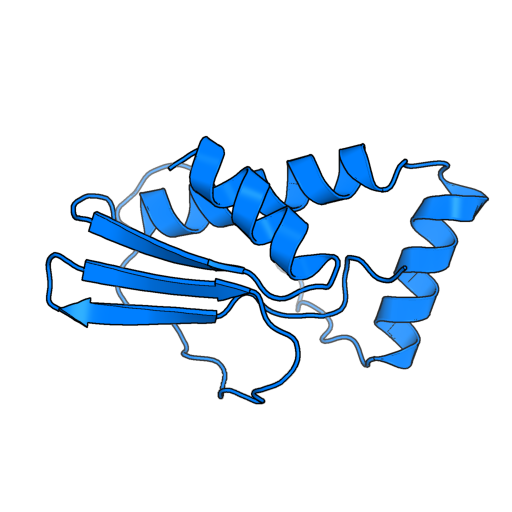9 ? -1.209 0.724 14.660 1.00 89.06 89 ALA A CA 1
ATOM 655 C C . ALA A 1 89 ? -1.065 1.982 15.534 1.00 89.06 89 ALA A C 1
ATOM 657 O O . ALA A 1 89 ? -1.570 2.023 16.657 1.00 89.06 89 ALA A O 1
ATOM 658 N N . VAL A 1 90 ? -0.423 3.031 15.008 1.00 86.62 90 VAL A N 1
ATOM 659 C CA . VAL A 1 90 ? -0.296 4.324 15.697 1.00 86.62 90 VAL A CA 1
ATOM 660 C C . VAL A 1 90 ? -1.630 5.078 15.729 1.00 86.62 90 VAL A C 1
ATOM 662 O O . VAL A 1 90 ? -2.002 5.628 16.764 1.00 86.62 90 VAL A O 1
ATOM 665 N N . SER A 1 91 ? -2.363 5.104 14.613 1.00 84.19 91 SER A N 1
ATOM 666 C CA . SER A 1 91 ? -3.590 5.909 14.475 1.00 84.19 91 SER A CA 1
ATOM 667 C C . SER A 1 91 ? -4.831 5.233 15.068 1.00 84.19 91 SER A C 1
ATOM 669 O O . SER A 1 91 ? -5.796 5.898 15.442 1.00 84.19 91 SER A O 1
ATOM 671 N N . PHE A 1 92 ? -4.823 3.903 15.138 1.00 86.56 92 PHE A N 1
ATOM 672 C CA . PHE A 1 92 ? -5.938 3.067 15.564 1.00 86.56 92 PHE A CA 1
ATOM 673 C C . PHE A 1 92 ? -5.436 1.880 16.411 1.00 86.56 92 PHE A C 1
ATOM 675 O O . PHE A 1 92 ? -5.505 0.726 15.989 1.00 86.56 92 PHE A O 1
ATOM 682 N N . PRO A 1 93 ? -4.942 2.136 17.637 1.00 84.19 93 PRO A N 1
ATOM 683 C CA . PRO A 1 93 ? -4.230 1.140 18.448 1.00 84.19 93 PRO A CA 1
ATOM 684 C C . PRO A 1 93 ? -5.108 -0.004 18.977 1.00 84.19 93 PRO A C 1
ATOM 686 O O . PRO A 1 93 ? -4.597 -0.954 19.567 1.00 84.19 93 PRO A O 1
ATOM 689 N N . ARG A 1 94 ? -6.438 0.101 18.861 1.00 83.12 94 ARG A N 1
ATOM 690 C CA . ARG A 1 94 ? -7.387 -0.917 19.322 1.00 83.12 94 ARG A CA 1
ATOM 691 C C . ARG A 1 94 ? -8.586 -0.998 18.394 1.00 83.12 94 ARG A C 1
ATOM 693 O O . ARG A 1 94 ? -9.187 0.021 18.075 1.00 83.12 94 ARG A O 1
ATOM 700 N N . GLY A 1 95 ? -9.010 -2.220 18.099 1.00 86.56 95 GLY A N 1
ATOM 701 C CA . GLY A 1 95 ? -10.225 -2.513 17.347 1.00 86.56 95 GLY A CA 1
ATOM 702 C C . GLY A 1 95 ? -9.953 -3.486 16.209 1.00 86.56 95 GLY A C 1
ATOM 703 O O . GLY A 1 95 ? -8.843 -3.976 16.047 1.00 86.56 95 GLY A O 1
ATOM 704 N N . ASN A 1 96 ? -10.990 -3.768 15.430 1.00 89.69 96 ASN A N 1
ATOM 705 C CA . ASN A 1 96 ? -10.906 -4.672 14.295 1.00 89.69 96 ASN A CA 1
ATOM 706 C C . ASN A 1 96 ? -10.602 -3.873 13.026 1.00 89.69 96 ASN A C 1
ATOM 708 O O . ASN A 1 96 ? -11.272 -2.872 12.747 1.00 89.69 96 ASN A O 1
ATOM 712 N N . VAL A 1 97 ? -9.648 -4.349 12.230 1.00 90.12 97 VAL A N 1
ATOM 713 C CA . VAL A 1 97 ? -9.324 -3.770 10.924 1.00 90.12 97 VAL A CA 1
ATOM 714 C C . VAL A 1 97 ? -9.859 -4.681 9.823 1.00 90.12 97 VAL A C 1
ATOM 716 O O . VAL A 1 97 ? -9.653 -5.890 9.846 1.00 90.12 97 VAL A O 1
ATOM 719 N N . LEU A 1 98 ? -10.580 -4.104 8.864 1.00 91.69 98 LEU A N 1
ATOM 720 C CA . LEU A 1 98 ? -10.964 -4.765 7.621 1.00 91.69 98 LEU A CA 1
ATOM 721 C C . LEU A 1 98 ? -10.076 -4.234 6.499 1.00 91.69 98 LEU A C 1
ATOM 723 O O . LEU A 1 98 ? -10.161 -3.054 6.162 1.00 91.69 98 LEU A O 1
ATOM 727 N N . VAL A 1 99 ? -9.278 -5.104 5.891 1.00 91.19 99 VAL A N 1
ATOM 728 C CA . VAL A 1 99 ? -8.483 -4.758 4.711 1.00 91.19 99 VAL A CA 1
ATOM 729 C C . VAL A 1 99 ? -9.221 -5.192 3.448 1.00 91.19 99 VAL A C 1
ATOM 731 O O . VAL A 1 99 ? -9.620 -6.346 3.313 1.00 91.19 99 VAL A O 1
ATOM 734 N N . VAL A 1 100 ? -9.414 -4.256 2.522 1.00 89.75 100 VAL A N 1
ATOM 735 C CA . VAL A 1 100 ? -10.055 -4.480 1.223 1.00 89.75 100 VAL A CA 1
ATOM 736 C C . VAL A 1 100 ? -8.989 -4.373 0.137 1.00 89.75 100 VAL A C 1
ATOM 738 O O . VAL A 1 100 ? -8.594 -3.273 -0.255 1.00 89.75 100 VAL A O 1
ATOM 741 N N . ALA A 1 101 ? -8.514 -5.524 -0.335 1.00 88.38 101 ALA A N 1
ATOM 742 C CA . ALA A 1 101 ? -7.455 -5.628 -1.334 1.00 88.38 101 ALA A CA 1
ATOM 743 C C . ALA A 1 101 ? -8.022 -5.698 -2.763 1.00 88.38 101 ALA A C 1
ATOM 745 O O . ALA A 1 101 ? -8.879 -6.530 -3.062 1.00 88.38 101 ALA A O 1
ATOM 746 N N . GLY A 1 102 ? -7.546 -4.819 -3.652 1.00 86.50 102 GLY A N 1
ATOM 747 C CA . GLY A 1 102 ? -7.823 -4.898 -5.092 1.00 86.50 102 GLY A CA 1
ATOM 748 C C . GLY A 1 102 ? -6.870 -5.854 -5.834 1.00 86.50 102 GLY A C 1
ATOM 749 O O . GLY A 1 102 ? -5.912 -6.338 -5.249 1.00 86.50 102 GLY A O 1
ATOM 750 N N . PRO A 1 103 ? -7.057 -6.095 -7.145 1.00 85.62 103 PRO A N 1
ATOM 751 C CA . PRO A 1 103 ? -6.251 -7.061 -7.911 1.00 85.62 103 PRO A CA 1
ATOM 752 C C . PRO A 1 103 ? -4.847 -6.566 -8.326 1.00 85.62 103 PRO A C 1
ATOM 754 O O . PRO A 1 103 ? -4.151 -7.257 -9.062 1.00 85.62 103 PRO A O 1
ATOM 757 N N . GLY A 1 104 ? -4.449 -5.349 -7.945 1.00 85.06 104 GLY A N 1
ATOM 758 C CA . GLY A 1 104 ? -3.161 -4.753 -8.329 1.00 85.06 104 GLY A CA 1
ATOM 759 C C . GLY A 1 104 ? -2.118 -4.802 -7.211 1.00 85.06 104 GLY A C 1
ATOM 760 O O . GLY A 1 104 ? -2.383 -5.342 -6.144 1.00 85.06 104 GLY A O 1
ATOM 761 N N . ASN A 1 105 ? -0.970 -4.152 -7.426 1.00 85.56 105 ASN A N 1
ATOM 762 C CA . ASN A 1 105 ? 0.125 -4.084 -6.444 1.00 85.56 105 ASN A CA 1
ATOM 763 C C . ASN A 1 105 ? -0.331 -3.570 -5.070 1.00 85.56 105 ASN A C 1
ATOM 765 O O . ASN A 1 105 ? 0.043 -4.146 -4.059 1.00 85.56 105 ASN A O 1
ATOM 769 N N . ASN A 1 106 ? -1.249 -2.600 -5.039 1.00 84.25 106 ASN A N 1
ATOM 770 C CA . ASN A 1 106 ? -1.887 -2.139 -3.805 1.00 84.25 106 ASN A CA 1
ATOM 771 C C . ASN A 1 106 ? -2.582 -3.247 -3.014 1.00 84.25 106 ASN A C 1
ATOM 773 O O . ASN A 1 106 ? -2.598 -3.213 -1.791 1.00 84.25 106 ASN A O 1
ATOM 777 N N . GLY A 1 107 ? -3.183 -4.224 -3.692 1.00 88.50 107 GLY A N 1
ATOM 778 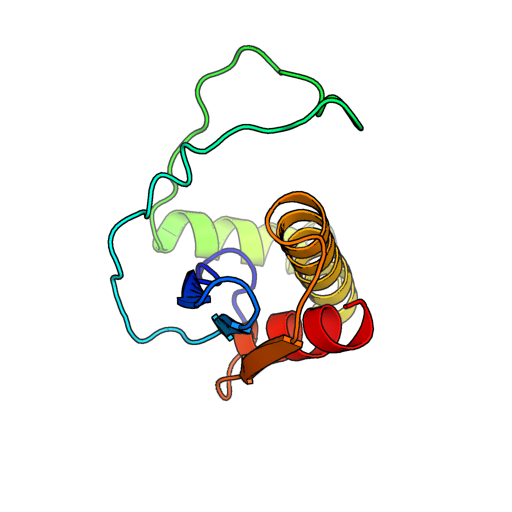C CA . GLY A 1 107 ? -3.740 -5.389 -3.018 1.00 88.50 107 GLY A CA 1
ATOM 779 C C . GLY A 1 107 ? -2.669 -6.194 -2.294 1.00 88.50 107 GLY A C 1
ATOM 780 O O . GLY A 1 107 ? -2.918 -6.663 -1.188 1.00 88.50 107 GLY A O 1
ATOM 781 N N . GLY A 1 108 ? -1.477 -6.286 -2.886 1.00 89.62 108 GLY A N 1
ATOM 782 C CA . GLY A 1 108 ? -0.288 -6.855 -2.260 1.00 89.62 108 GLY A CA 1
ATOM 783 C C . GLY A 1 108 ? 0.164 -6.061 -1.033 1.00 89.62 108 GLY A C 1
ATOM 784 O O . GLY A 1 108 ? 0.325 -6.649 0.032 1.00 89.62 108 GLY A O 1
ATOM 785 N N . ASP A 1 109 ? 0.233 -4.729 -1.126 1.00 90.75 109 ASP A N 1
ATOM 786 C CA . ASP A 1 109 ? 0.532 -3.867 0.031 1.00 90.75 109 ASP A CA 1
ATOM 787 C C . ASP A 1 109 ? -0.492 -4.076 1.162 1.00 90.75 109 ASP A C 1
ATOM 789 O O . ASP A 1 109 ? -0.145 -4.141 2.341 1.00 90.75 109 ASP A O 1
ATOM 793 N N . GLY A 1 110 ? -1.772 -4.215 0.797 1.00 91.00 110 GLY A N 1
ATOM 794 C CA . GLY A 1 110 ? -2.858 -4.532 1.720 1.00 91.00 110 GLY A CA 1
ATOM 795 C C . GLY A 1 110 ? -2.710 -5.915 2.359 1.00 91.00 110 GLY A C 1
ATOM 796 O O . GLY A 1 110 ? -2.950 -6.051 3.555 1.00 91.00 110 GLY A O 1
ATOM 797 N N . PHE A 1 111 ? -2.289 -6.926 1.598 1.00 92.62 111 PHE A N 1
ATOM 798 C CA . PHE A 1 111 ? -2.036 -8.272 2.115 1.00 92.62 111 PHE A CA 1
ATOM 799 C C . PHE A 1 111 ? -0.890 -8.280 3.133 1.00 92.62 111 PHE A C 1
ATOM 801 O O . PHE A 1 111 ? -1.070 -8.785 4.240 1.00 92.62 111 PHE A O 1
ATOM 808 N N . VAL A 1 112 ? 0.245 -7.657 2.800 1.00 93.38 112 VAL A N 1
ATOM 809 C CA . VAL A 1 112 ? 1.378 -7.497 3.725 1.00 93.38 112 VAL A CA 1
ATOM 810 C C . VAL A 1 112 ? 0.943 -6.725 4.971 1.00 93.38 112 VAL A C 1
ATOM 812 O O . VAL A 1 112 ? 1.190 -7.161 6.091 1.00 93.38 112 VAL A O 1
ATOM 815 N N . CYS A 1 113 ? 0.235 -5.606 4.798 1.00 92.00 113 CYS A N 1
ATOM 816 C CA . CYS A 1 113 ? -0.284 -4.815 5.911 1.00 92.00 113 CYS A CA 1
ATOM 817 C C . CYS A 1 113 ? -1.176 -5.661 6.834 1.00 92.00 113 CYS A C 1
ATOM 819 O O . CYS A 1 113 ? -0.969 -5.672 8.042 1.00 92.00 113 CYS A O 1
ATOM 821 N N . ALA A 1 114 ? -2.117 -6.427 6.274 1.00 93.75 114 ALA A N 1
ATOM 822 C CA . ALA A 1 114 ? -3.001 -7.305 7.041 1.00 93.75 114 ALA A CA 1
ATOM 823 C C . ALA A 1 114 ? -2.243 -8.389 7.819 1.00 93.75 114 ALA A C 1
ATOM 825 O O . ALA A 1 114 ? -2.706 -8.812 8.871 1.00 93.75 114 ALA A O 1
ATOM 826 N N . GLN A 1 115 ? -1.091 -8.837 7.315 1.00 95.06 115 GLN A N 1
ATOM 827 C CA . GLN A 1 115 ? -0.262 -9.830 7.991 1.00 95.06 115 GLN A CA 1
ATOM 828 C C . GLN A 1 115 ? 0.441 -9.270 9.241 1.00 95.06 115 GLN A C 1
ATOM 830 O O . GLN A 1 115 ? 0.802 -10.047 10.128 1.00 95.06 115 GLN A O 1
ATOM 835 N N . LEU A 1 116 ? 0.629 -7.947 9.298 1.00 93.06 116 LEU A N 1
ATOM 836 C CA . LEU A 1 116 ? 1.365 -7.217 10.335 1.00 93.06 116 LEU A CA 1
ATOM 837 C C . LEU A 1 116 ? 0.459 -6.481 11.346 1.00 93.06 116 LEU A C 1
ATOM 839 O O . LEU A 1 116 ? 0.983 -5.903 12.302 1.00 93.06 116 LEU A O 1
ATOM 843 N N . LEU A 1 117 ? -0.862 -6.472 11.126 1.00 88.25 117 LEU A N 1
ATOM 844 C CA . LEU A 1 117 ? -1.887 -5.858 11.988 1.00 88.25 117 LEU A CA 1
ATOM 845 C C . LEU A 1 117 ? -2.476 -6.848 12.997 1.00 88.25 117 LEU A C 1
ATOM 847 O O . LEU A 1 117 ? -2.717 -6.412 14.146 1.00 88.25 117 LEU A O 1
#

Foldseek 3Di:
DFQQAADFDWDDPDLAEIETELDRDDPDPPPPLPDDQDDDDDDPCPVDDDDDDDRVRSRVVRCCCCPVVNDDLLRSLLVLLVVVLVVCCRSRVHHDYHYHADPDSSSSSSVSVVVSD

Radius of gyration: 14.99 Å; Cα contacts (8 Å, |Δi|>4): 138; chains: 1; bounding box: 36×31×37 Å

InterPro domains:
  IPR004443 YjeF N-terminal domain [PF03853] (74-117)
  IPR004443 YjeF N-terminal domain [PS51385] (58-117)
  IPR032976 YjeF N-terminal domain-containing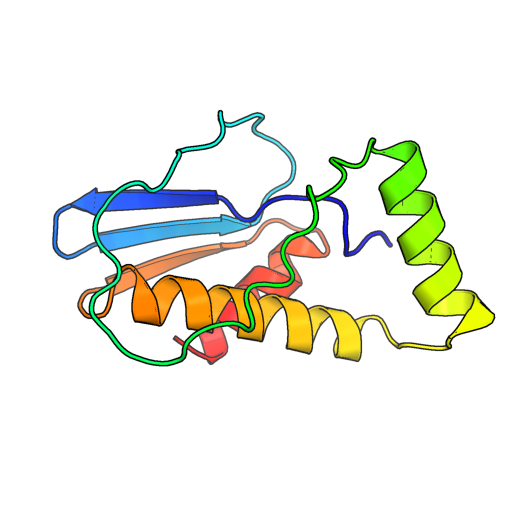 protein NAXE-like [PTHR13232] (44-116)
  IPR036652 YjeF N-terminal domain superfamily [G3DSA:3.40.50.10260] (49-117)
  IPR036652 YjeF N-terminal domain superfamily [SSF64153] (51-117)

Secondary structure (DSSP, 8-state):
--STT-PPEEEEEETTEEEEEE-TT---------S---SS-------SPPPPPPHHHHHHHHHHHHHTS---HHHHHHHHHHHHHHHHHHH--SSEEEEEE-SSHHHHHHHHHHHH-

Sequence (117 aa):
MHVLGRVLTASAVNSKRLVLCAGGGLQTQCASFSSAFPNHCRMSSASGSVKYLRQDEAIAIDQELFNEYGFSVDQLMELAGLSCAHAVAVSFPRGNVLVVAGPGNNGGDGFVCAQLL